Protein AF-A0A563EFN2-F1 (afdb_monomer_lite)

Radius of gyration: 15.63 Å; chains: 1; bounding box: 24×50×33 Å

InterPro domains:
  IPR036165 YefM-like superfamily [SSF143120] (1-43)

Secondary structure (DSSP, 8-state):
-EEEEHHHHHH-HHHHHHHHHTT--EEEEETTEEEEEE--------------

Organism: NCBI:txid2591470

Sequence (52 aa):
MRSMTESEASRDLHSLLDIVENGESVLVTRDGKPVATCIPVRPVKVPFPQGD

pLDDT: mean 89.86, std 11.15, range [59.66, 98.12]

Structure (mmCIF, N/CA/C/O backbone):
data_AF-A0A563EFN2-F1
#
_entry.id   AF-A0A563EFN2-F1
#
loop_
_atom_site.group_PDB
_atom_site.id
_atom_site.type_symbol
_atom_site.label_atom_id
_atom_site.label_alt_id
_atom_site.label_comp_id
_atom_site.label_asym_id
_atom_site.label_entity_id
_atom_site.label_seq_id
_atom_site.pdbx_PDB_ins_code
_atom_site.Cartn_x
_atom_site.Cartn_y
_atom_site.Cartn_z
_atom_site.occupancy
_atom_site.B_iso_or_equiv
_atom_site.auth_seq_id
_atom_site.auth_comp_id
_atom_site.auth_asym_id
_atom_site.auth_atom_id
_atom_site.pdbx_PDB_model_num
ATOM 1 N N . MET A 1 1 ? -8.203 -1.516 -2.315 1.00 81.19 1 MET A N 1
ATOM 2 C CA . MET A 1 1 ? -7.206 -0.464 -2.616 1.00 81.19 1 MET A CA 1
ATOM 3 C C . MET A 1 1 ? -7.506 0.675 -1.677 1.00 81.19 1 MET A C 1
ATOM 5 O O . MET A 1 1 ? -8.540 1.321 -1.818 1.00 81.19 1 MET A O 1
ATOM 9 N N . ARG A 1 2 ? -6.635 0.850 -0.691 1.00 91.00 2 ARG A N 1
ATOM 10 C CA . ARG A 1 2 ? -6.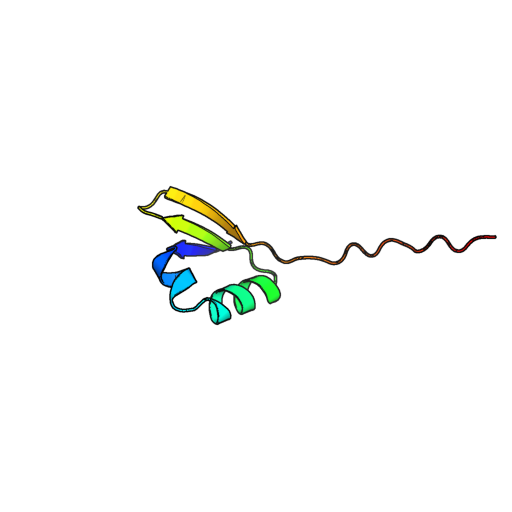782 1.810 0.401 1.00 91.00 2 ARG A CA 1
ATOM 11 C C . ARG A 1 2 ? -5.890 3.021 0.148 1.00 91.00 2 ARG A C 1
ATOM 13 O O . ARG A 1 2 ? -4.826 2.874 -0.440 1.00 91.00 2 ARG A O 1
ATOM 20 N N . SER A 1 3 ? -6.293 4.201 0.604 1.00 94.56 3 SER A N 1
ATOM 21 C CA . SER A 1 3 ? -5.429 5.386 0.624 1.00 94.56 3 SER A CA 1
ATOM 22 C C . SER A 1 3 ? -4.957 5.696 2.040 1.00 94.56 3 SER A C 1
ATOM 24 O O . SER A 1 3 ? -5.726 5.535 2.988 1.00 94.56 3 SER A O 1
ATOM 26 N N . MET A 1 4 ? -3.729 6.187 2.175 1.00 95.31 4 MET A N 1
ATOM 27 C CA . MET A 1 4 ? -3.225 6.781 3.414 1.00 95.31 4 MET A CA 1
ATOM 28 C C . MET A 1 4 ? -2.308 7.966 3.121 1.00 95.31 4 MET A C 1
ATOM 30 O O . MET A 1 4 ? -1.837 8.154 1.994 1.00 95.31 4 MET A O 1
ATOM 34 N N . THR A 1 5 ? -2.066 8.793 4.125 1.00 97.62 5 THR A N 1
ATOM 35 C CA . THR A 1 5 ? -1.117 9.898 4.027 1.00 97.62 5 THR A CA 1
ATOM 36 C C . THR A 1 5 ? 0.314 9.415 4.240 1.00 97.62 5 THR A C 1
ATOM 38 O O . THR A 1 5 ? 0.572 8.401 4.887 1.00 97.62 5 THR A O 1
ATOM 41 N N . GLU A 1 6 ? 1.280 10.161 3.723 1.00 96.69 6 GLU A N 1
ATOM 42 C CA . GLU A 1 6 ? 2.695 9.893 3.956 1.00 96.69 6 GLU A CA 1
ATOM 43 C C . GLU A 1 6 ? 3.077 10.042 5.437 1.00 96.69 6 GLU A C 1
ATOM 45 O O . GLU A 1 6 ? 3.927 9.306 5.936 1.00 96.69 6 GLU A O 1
ATOM 50 N N . SER A 1 7 ? 2.402 10.923 6.177 1.00 97.06 7 SER A N 1
ATOM 51 C CA . SER A 1 7 ? 2.584 11.045 7.627 1.00 97.06 7 SER A CA 1
ATOM 52 C C . SER A 1 7 ? 2.077 9.816 8.394 1.00 97.06 7 SER A C 1
ATOM 54 O O . SER A 1 7 ? 2.703 9.408 9.368 1.00 97.06 7 SER A O 1
ATOM 56 N N . GLU A 1 8 ? 0.977 9.193 7.961 1.00 95.62 8 GLU A N 1
ATOM 57 C CA . GLU A 1 8 ? 0.508 7.921 8.533 1.00 95.62 8 GLU A CA 1
ATOM 58 C C . GLU A 1 8 ? 1.461 6.774 8.188 1.00 95.62 8 GLU A C 1
ATOM 60 O O . GLU A 1 8 ? 1.888 6.045 9.081 1.00 95.62 8 GLU A O 1
ATOM 65 N N . ALA A 1 9 ? 1.858 6.669 6.917 1.00 95.44 9 ALA A N 1
ATOM 66 C CA . ALA A 1 9 ? 2.775 5.636 6.442 1.00 95.44 9 ALA A CA 1
ATOM 67 C C . ALA A 1 9 ? 4.149 5.697 7.130 1.00 95.44 9 ALA A C 1
ATOM 69 O O . ALA A 1 9 ? 4.745 4.665 7.416 1.00 95.44 9 ALA A O 1
ATOM 70 N N . SER A 1 10 ? 4.665 6.900 7.400 1.00 94.88 10 SER A N 1
ATOM 71 C CA . SER A 1 10 ? 5.950 7.079 8.091 1.00 94.88 10 SER A CA 1
ATOM 72 C C . SER A 1 10 ? 5.864 6.801 9.591 1.00 94.88 10 SER A C 1
ATOM 74 O O . SER A 1 10 ? 6.826 6.300 10.170 1.00 94.88 10 SER A O 1
ATOM 76 N N . ARG A 1 11 ? 4.726 7.105 10.227 1.00 97.25 11 ARG A N 1
ATOM 77 C CA . ARG A 1 11 ? 4.509 6.839 11.654 1.00 97.25 11 ARG A CA 1
ATOM 78 C C . ARG A 1 11 ? 4.335 5.349 11.947 1.00 97.25 11 ARG A C 1
ATOM 80 O O . ARG A 1 11 ? 4.790 4.903 12.995 1.00 97.25 11 ARG A O 1
ATOM 87 N N . ASP A 1 12 ? 3.686 4.610 11.051 1.00 94.69 12 ASP A N 1
ATOM 88 C CA . ASP A 1 12 ? 3.416 3.181 11.222 1.00 94.69 12 ASP A CA 1
ATOM 89 C C . ASP A 1 12 ? 3.693 2.400 9.930 1.00 94.69 12 ASP A C 1
ATOM 91 O O . ASP A 1 12 ? 2.803 1.869 9.260 1.00 94.69 12 ASP A O 1
ATOM 95 N N . LEU A 1 13 ? 4.978 2.355 9.570 1.00 95.56 13 LEU A N 1
ATOM 96 C CA . LEU A 1 13 ? 5.432 1.647 8.376 1.00 95.56 13 LEU A CA 1
ATOM 97 C C . LEU A 1 13 ? 5.139 0.143 8.456 1.00 95.56 13 LEU A C 1
ATOM 99 O O . LEU A 1 13 ? 4.862 -0.476 7.435 1.00 95.56 13 LEU A O 1
ATOM 103 N N . HIS A 1 14 ? 5.181 -0.438 9.657 1.00 96.38 14 HIS A N 1
ATOM 104 C CA . HIS A 1 14 ? 4.938 -1.865 9.861 1.00 96.38 14 HIS A CA 1
ATOM 105 C C . HIS A 1 14 ? 3.508 -2.239 9.465 1.00 96.38 14 HIS A C 1
ATOM 107 O O . HIS A 1 14 ? 3.315 -3.126 8.642 1.00 96.38 14 HIS A O 1
ATOM 113 N N . SER A 1 15 ? 2.519 -1.481 9.944 1.00 94.44 15 SER A N 1
ATOM 114 C CA . SER A 1 15 ? 1.112 -1.686 9.588 1.00 94.44 15 SER A CA 1
ATOM 115 C C . SER A 1 15 ? 0.848 -1.494 8.090 1.00 94.44 15 SER A C 1
ATOM 117 O O . SER A 1 15 ? 0.080 -2.247 7.488 1.00 94.44 15 SER A O 1
ATOM 119 N N . LEU A 1 16 ? 1.519 -0.531 7.439 1.00 95.19 16 LEU A N 1
ATOM 120 C CA . LEU A 1 16 ? 1.461 -0.404 5.977 1.00 95.19 16 LEU A CA 1
ATOM 121 C C . LEU A 1 16 ? 1.964 -1.680 5.285 1.00 95.19 16 LEU A C 1
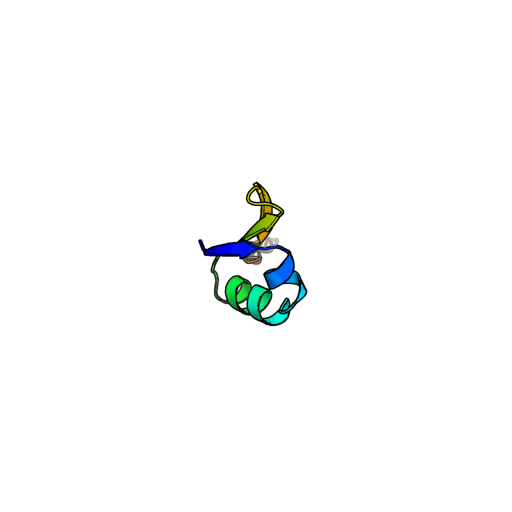ATOM 123 O O . LEU A 1 16 ? 1.316 -2.150 4.348 1.00 95.19 16 LEU A O 1
ATOM 127 N N . LEU A 1 17 ? 3.094 -2.233 5.726 1.00 95.75 17 LEU A N 1
ATOM 128 C CA . LEU A 1 17 ? 3.649 -3.452 5.142 1.00 95.75 17 LEU A CA 1
ATOM 129 C C . LEU A 1 17 ? 2.736 -4.656 5.380 1.00 95.75 17 LEU A C 1
ATOM 131 O O . LEU A 1 17 ? 2.447 -5.348 4.410 1.00 95.75 17 LEU A O 1
ATOM 135 N N . ASP A 1 18 ? 2.181 -4.827 6.583 1.00 95.94 18 ASP A N 1
ATOM 136 C CA . ASP A 1 18 ? 1.222 -5.900 6.881 1.00 95.94 18 ASP A CA 1
ATOM 137 C C . ASP A 1 18 ? 0.033 -5.881 5.906 1.00 95.94 18 ASP A C 1
ATOM 139 O O . ASP A 1 18 ? -0.368 -6.913 5.364 1.00 95.94 18 ASP A O 1
ATOM 143 N N . ILE A 1 19 ? -0.534 -4.700 5.631 1.00 94.62 19 ILE A 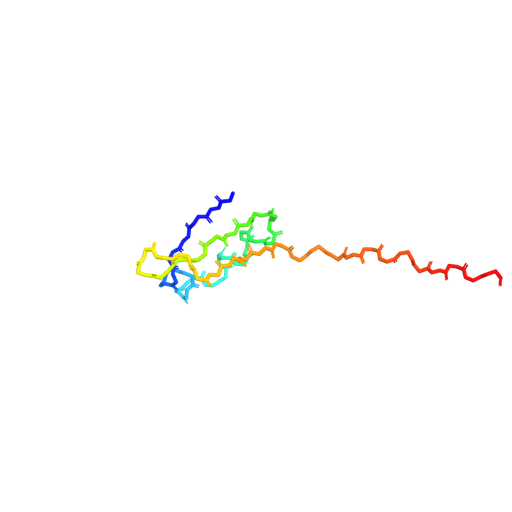N 1
ATOM 144 C CA . ILE A 1 19 ? -1.645 -4.541 4.674 1.00 94.62 19 ILE A CA 1
ATOM 145 C C . ILE A 1 19 ? -1.222 -5.005 3.273 1.00 94.62 19 ILE A C 1
ATOM 147 O O . ILE A 1 19 ? -1.961 -5.726 2.595 1.00 94.62 19 ILE A O 1
ATOM 151 N N . VAL A 1 20 ? -0.025 -4.602 2.844 1.00 95.56 20 VAL A N 1
ATOM 152 C CA . VAL A 1 20 ? 0.521 -4.939 1.525 1.00 95.56 20 VAL A CA 1
ATOM 153 C C . VAL A 1 20 ? 0.842 -6.429 1.417 1.00 95.56 20 VAL A C 1
ATOM 155 O O . VAL A 1 20 ? 0.534 -7.051 0.402 1.00 95.56 20 VAL A O 1
ATOM 158 N N . GLU A 1 21 ? 1.394 -7.039 2.458 1.00 94.50 21 GLU A N 1
ATOM 159 C CA . GLU A 1 21 ? 1.695 -8.472 2.512 1.00 94.50 21 GLU A CA 1
ATOM 160 C C . GLU A 1 21 ? 0.429 -9.332 2.482 1.00 94.50 21 GLU A C 1
ATOM 162 O O . GLU A 1 21 ? 0.403 -10.371 1.820 1.00 94.50 21 GLU A O 1
ATOM 167 N N . ASN A 1 22 ? -0.663 -8.855 3.085 1.00 93.81 22 ASN A N 1
ATOM 168 C CA . ASN A 1 22 ? -1.981 -9.491 3.004 1.00 93.81 22 ASN A CA 1
ATOM 169 C C . ASN A 1 22 ? -2.650 -9.363 1.622 1.00 93.81 22 ASN A C 1
ATOM 171 O O . ASN A 1 22 ? -3.757 -9.861 1.408 1.00 93.81 22 ASN A O 1
ATOM 175 N N . GLY A 1 23 ? -1.981 -8.737 0.652 1.00 93.25 23 GLY A N 1
ATOM 176 C CA . GLY A 1 23 ? -2.429 -8.683 -0.734 1.00 93.25 23 GLY A CA 1
ATOM 177 C C . GLY A 1 23 ? -3.182 -7.408 -1.106 1.00 93.25 23 GLY A C 1
ATOM 178 O O . GLY A 1 23 ? -3.633 -7.297 -2.250 1.00 93.25 23 GLY A O 1
ATOM 179 N N . GLU A 1 24 ? -3.310 -6.437 -0.198 1.00 94.56 24 GLU A N 1
ATOM 180 C CA . GLU A 1 24 ? -3.994 -5.178 -0.479 1.00 94.56 24 GLU A CA 1
ATOM 181 C C . GLU A 1 24 ? -3.030 -4.091 -0.980 1.00 94.56 24 GLU A C 1
ATOM 183 O O . GLU A 1 24 ? -1.974 -3.833 -0.420 1.00 94.56 24 GLU A O 1
ATOM 188 N N . SER A 1 25 ? -3.405 -3.403 -2.060 1.00 95.56 25 SER A N 1
ATOM 189 C CA . SER A 1 25 ? -2.642 -2.253 -2.557 1.00 95.56 25 SER A CA 1
ATOM 190 C C . SER A 1 25 ? -2.984 -0.971 -1.801 1.00 95.56 25 SER A C 1
ATOM 192 O O . SER A 1 25 ? -4.164 -0.677 -1.565 1.00 95.56 25 SER A O 1
ATOM 194 N N . VAL A 1 26 ? -1.958 -0.167 -1.517 1.00 97.12 26 VAL A N 1
ATOM 195 C CA . VAL A 1 26 ? -2.076 1.102 -0.793 1.00 97.12 26 VAL A CA 1
ATOM 196 C C . VAL A 1 26 ? -1.593 2.268 -1.655 1.00 97.12 26 VAL A C 1
ATOM 198 O O . VAL A 1 26 ? -0.479 2.247 -2.170 1.00 97.12 26 VAL A O 1
ATOM 201 N N . LEU A 1 27 ? -2.413 3.310 -1.782 1.00 97.69 27 LEU A N 1
ATOM 202 C CA . LEU A 1 27 ? -2.050 4.592 -2.382 1.00 97.69 27 LEU A CA 1
ATOM 203 C C . LEU A 1 27 ? -1.583 5.555 -1.285 1.00 97.69 27 LEU A C 1
ATOM 205 O O . LEU A 1 27 ? -2.365 5.941 -0.415 1.00 97.69 27 LEU A O 1
ATOM 209 N N . VAL A 1 28 ? -0.323 5.971 -1.340 1.00 97.31 28 VAL A N 1
ATOM 210 C CA . VAL A 1 28 ? 0.232 6.974 -0.429 1.00 97.31 28 VAL A CA 1
ATOM 211 C C . VAL A 1 28 ? 0.037 8.358 -1.031 1.00 97.31 28 VAL A C 1
ATOM 213 O O . VAL A 1 28 ? 0.369 8.602 -2.196 1.00 97.31 28 VAL A O 1
ATOM 216 N N . THR A 1 29 ? -0.485 9.275 -0.222 1.00 98.12 29 THR A N 1
ATOM 217 C CA . THR A 1 29 ? -0.732 10.670 -0.591 1.00 98.12 29 THR A CA 1
ATOM 218 C C . THR A 1 29 ? 0.079 11.637 0.268 1.00 98.12 29 THR A C 1
ATOM 220 O O . THR A 1 29 ? 0.324 11.384 1.444 1.00 98.12 29 THR A O 1
ATOM 223 N N . ARG A 1 30 ? 0.483 12.773 -0.296 1.00 97.44 30 ARG A N 1
ATOM 224 C CA . ARG A 1 30 ? 1.086 13.897 0.432 1.00 97.44 30 ARG A CA 1
ATOM 225 C C . ARG A 1 30 ? 0.391 15.178 -0.017 1.00 97.44 30 ARG A C 1
ATOM 227 O O . ARG A 1 30 ? 0.203 15.376 -1.216 1.00 97.44 30 ARG A O 1
ATOM 234 N N . ASP A 1 31 ? -0.071 15.985 0.935 1.00 95.25 31 ASP A N 1
ATOM 235 C CA . ASP A 1 31 ? -0.862 17.200 0.673 1.00 95.25 31 ASP A CA 1
ATOM 236 C C . ASP A 1 31 ? -2.077 16.951 -0.247 1.00 95.25 31 ASP A C 1
ATOM 238 O O . ASP A 1 31 ? -2.363 17.713 -1.172 1.00 95.25 31 ASP A O 1
ATOM 242 N N . GLY A 1 32 ? -2.762 15.819 -0.038 1.00 94.88 32 GLY A N 1
ATOM 243 C CA . GLY A 1 32 ? -3.925 15.403 -0.832 1.00 94.88 32 GLY A CA 1
ATOM 244 C C . GLY A 1 32 ? -3.604 14.905 -2.247 1.00 94.88 32 GLY A C 1
ATOM 245 O O . GLY A 1 32 ? -4.522 14.583 -2.998 1.00 94.88 32 GLY A O 1
ATOM 246 N N . LYS A 1 33 ? -2.324 14.817 -2.627 1.00 97.44 33 LYS A N 1
ATOM 247 C CA . LYS A 1 33 ? -1.886 14.347 -3.948 1.00 97.44 33 LYS A CA 1
ATOM 248 C C . LYS A 1 33 ? -1.296 12.941 -3.857 1.00 97.44 33 LYS A C 1
ATOM 250 O O . LYS A 1 33 ? -0.530 12.682 -2.931 1.00 97.44 33 LYS A O 1
ATOM 255 N N . PRO A 1 34 ? -1.593 12.034 -4.799 1.00 97.44 34 PRO A N 1
ATOM 256 C CA . PRO A 1 34 ? -0.949 10.726 -4.846 1.00 97.44 34 PRO A CA 1
ATOM 257 C C . PRO A 1 34 ? 0.546 10.871 -5.147 1.00 97.44 34 PRO A C 1
ATOM 259 O O . PRO A 1 34 ? 0.926 11.590 -6.069 1.00 97.44 34 PRO A O 1
ATOM 262 N N . VAL A 1 35 ? 1.385 10.179 -4.375 1.00 97.19 35 VAL A N 1
ATOM 263 C CA . VAL A 1 35 ? 2.852 10.226 -4.521 1.00 97.19 35 VAL A CA 1
ATOM 264 C C . VAL A 1 35 ? 3.490 8.852 -4.689 1.00 97.19 35 VAL A C 1
ATOM 266 O O . VAL A 1 35 ? 4.545 8.753 -5.307 1.00 97.19 35 VAL A O 1
ATOM 269 N N . ALA A 1 36 ? 2.866 7.788 -4.178 1.00 96.81 36 ALA A N 1
ATOM 270 C CA . ALA A 1 36 ? 3.363 6.426 -4.338 1.00 96.81 36 ALA A CA 1
ATOM 271 C C . ALA A 1 36 ? 2.224 5.407 -4.281 1.00 96.81 36 ALA A C 1
ATOM 273 O O . ALA A 1 36 ? 1.171 5.665 -3.703 1.00 96.81 36 ALA A O 1
ATOM 274 N 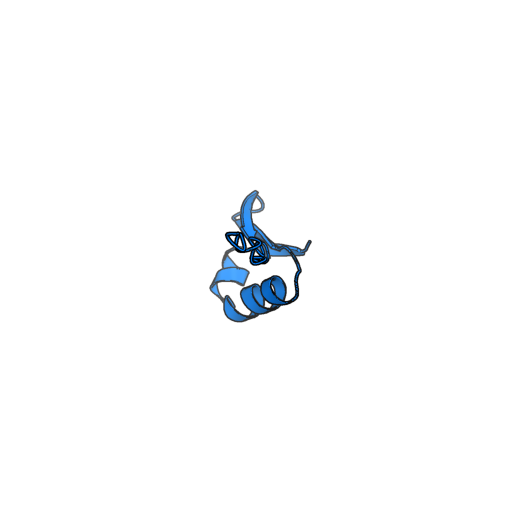N . THR A 1 37 ? 2.448 4.231 -4.866 1.00 96.94 37 THR A N 1
ATOM 275 C CA . THR A 1 37 ? 1.578 3.063 -4.690 1.00 96.94 37 THR A CA 1
ATOM 276 C C . THR A 1 37 ? 2.418 1.902 -4.183 1.00 96.94 37 THR A C 1
ATOM 278 O O . THR A 1 37 ? 3.416 1.543 -4.804 1.00 96.94 37 THR A O 1
ATOM 281 N N . CYS A 1 38 ? 2.006 1.310 -3.069 1.00 95.44 38 CYS A N 1
ATOM 282 C CA . CYS A 1 38 ? 2.583 0.091 -2.528 1.00 95.44 38 CYS A CA 1
ATOM 283 C C . CYS A 1 38 ? 1.729 -1.092 -2.985 1.00 95.44 38 CYS A C 1
ATOM 285 O O . CYS A 1 38 ? 0.512 -1.107 -2.782 1.00 95.44 38 CYS A O 1
ATOM 287 N N . ILE A 1 39 ? 2.369 -2.066 -3.626 1.00 95.69 39 ILE A N 1
ATOM 288 C CA . ILE A 1 39 ? 1.718 -3.276 -4.126 1.00 95.69 39 ILE A CA 1
ATOM 289 C C . ILE A 1 39 ? 2.437 -4.519 -3.593 1.00 95.69 39 ILE A C 1
ATOM 291 O O . ILE A 1 39 ? 3.657 -4.478 -3.419 1.00 95.69 39 ILE A O 1
ATOM 295 N N . PRO A 1 40 ? 1.709 -5.625 -3.365 1.00 94.62 40 PRO A N 1
ATOM 296 C CA . PRO A 1 40 ? 2.322 -6.875 -2.942 1.00 94.62 40 PRO A CA 1
ATOM 297 C C . PRO A 1 40 ? 3.305 -7.364 -4.006 1.00 94.62 40 PRO A C 1
ATOM 299 O O . PRO A 1 40 ? 2.953 -7.471 -5.187 1.00 94.62 40 PRO A O 1
ATOM 302 N N . VAL A 1 41 ? 4.520 -7.720 -3.592 1.00 92.00 41 VAL A N 1
ATOM 303 C CA . VAL A 1 41 ? 5.463 -8.403 -4.479 1.00 92.00 41 VAL A CA 1
ATOM 304 C C . VAL A 1 41 ? 5.017 -9.855 -4.599 1.00 92.00 41 VAL A C 1
ATOM 306 O O . VAL A 1 41 ? 5.118 -10.631 -3.653 1.00 92.00 41 VAL A O 1
ATOM 309 N N . ARG A 1 42 ? 4.514 -10.244 -5.772 1.00 84.12 42 ARG A N 1
ATOM 310 C CA . ARG A 1 42 ? 4.236 -11.651 -6.073 1.00 84.12 42 ARG A CA 1
ATOM 311 C C . ARG A 1 42 ? 5.481 -12.251 -6.713 1.00 84.12 42 ARG A C 1
ATOM 313 O O . ARG A 1 42 ? 5.877 -11.763 -7.774 1.00 84.12 42 ARG A O 1
ATOM 320 N N . PRO A 1 43 ? 6.103 -13.283 -6.120 1.00 74.25 43 PRO A N 1
ATOM 321 C CA . PRO A 1 43 ? 7.198 -13.962 -6.785 1.00 74.25 43 PRO A CA 1
ATOM 322 C C . PRO A 1 43 ? 6.663 -14.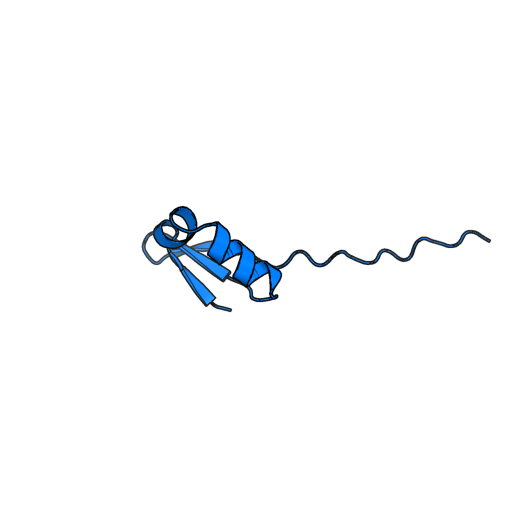527 -8.099 1.00 74.25 43 PRO A C 1
ATOM 324 O O . PRO A 1 43 ? 5.743 -15.349 -8.116 1.00 74.25 43 PRO A O 1
ATOM 327 N N . VAL A 1 44 ? 7.219 -14.059 -9.217 1.00 71.62 44 VAL A N 1
ATOM 328 C CA . VAL A 1 44 ? 7.007 -14.716 -10.501 1.00 71.62 44 VAL A CA 1
ATOM 329 C C . VAL A 1 44 ? 7.617 -16.096 -10.334 1.00 71.62 44 VAL A C 1
ATOM 331 O O . VAL A 1 44 ? 8.833 -16.231 -10.207 1.00 71.62 44 VAL A O 1
ATOM 334 N N . LYS A 1 45 ? 6.775 -17.129 -10.276 1.00 64.69 45 LYS A N 1
ATOM 335 C CA . LYS A 1 45 ? 7.237 -18.508 -10.384 1.00 64.69 45 LYS A CA 1
ATOM 336 C C . LYS A 1 45 ? 7.743 -18.668 -11.812 1.00 64.69 45 LYS A C 1
ATOM 338 O O . LYS A 1 45 ? 6.988 -19.073 -12.687 1.00 64.69 45 LYS A O 1
ATOM 343 N N . VAL A 1 46 ? 8.985 -18.264 -12.066 1.00 68.50 46 VAL A N 1
ATOM 344 C CA . VAL A 1 46 ? 9.679 -18.625 -13.297 1.00 68.50 46 VAL A CA 1
ATOM 345 C C . VAL A 1 46 ? 9.707 -20.152 -13.315 1.00 68.50 46 VAL A C 1
ATOM 347 O O . VAL A 1 46 ? 10.251 -20.752 -12.383 1.00 68.50 46 VAL A O 1
ATOM 350 N N . PRO A 1 47 ? 9.056 -20.817 -14.285 1.00 67.44 47 PRO A N 1
ATOM 351 C CA . PRO A 1 47 ? 9.272 -22.237 -14.472 1.00 67.44 47 PRO A CA 1
ATOM 352 C C . PRO A 1 47 ? 10.758 -22.372 -14.785 1.00 67.44 47 PRO A C 1
ATOM 354 O O . PRO A 1 47 ? 11.226 -21.852 -15.796 1.00 67.44 47 PRO A O 1
ATOM 357 N N . PHE A 1 48 ? 11.517 -22.986 -13.881 1.00 65.19 48 PHE A N 1
ATOM 358 C CA . PHE A 1 48 ? 12.865 -23.415 -14.216 1.00 65.19 48 PHE A CA 1
ATOM 359 C C . PHE A 1 48 ? 12.742 -24.284 -15.475 1.00 65.19 48 PHE A C 1
ATOM 361 O O . PHE A 1 48 ? 11.940 -25.224 -15.453 1.00 65.19 48 PHE A O 1
ATOM 368 N N . PRO A 1 49 ? 13.453 -23.984 -16.575 1.00 68.19 49 PRO A N 1
ATOM 369 C CA . PRO A 1 49 ? 13.497 -24.907 -17.692 1.00 68.19 49 PRO A CA 1
ATOM 370 C C . PRO A 1 49 ? 14.142 -26.197 -17.178 1.00 68.19 49 PRO A C 1
ATOM 372 O O . PRO A 1 49 ? 15.315 -26.203 -16.806 1.00 68.19 49 PRO A O 1
ATOM 375 N N . GLN A 1 50 ? 13.360 -27.275 -17.092 1.00 67.44 50 GLN A N 1
ATOM 376 C CA . GLN A 1 50 ? 13.926 -28.618 -17.051 1.00 67.44 50 GLN A CA 1
ATOM 377 C C . GLN A 1 50 ? 14.581 -28.814 -18.417 1.00 67.44 50 GLN A C 1
ATOM 379 O O . GLN A 1 50 ? 13.886 -28.931 -19.422 1.00 67.44 50 GLN A O 1
ATOM 384 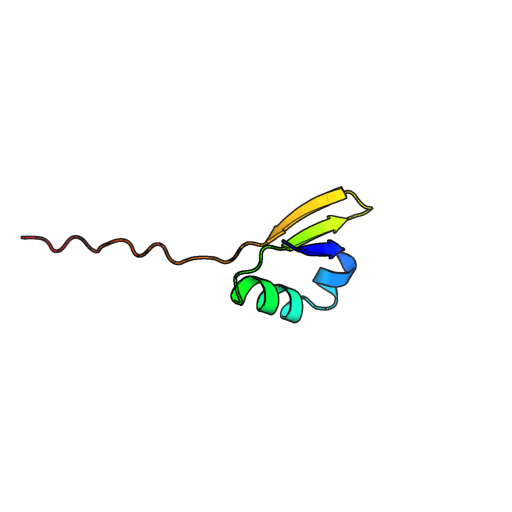N N . GLY A 1 51 ? 15.908 -28.696 -18.455 1.00 73.81 51 GLY A N 1
ATOM 385 C CA . GLY A 1 51 ? 16.681 -29.101 -19.620 1.00 73.81 51 GLY A CA 1
ATOM 386 C C . GLY A 1 51 ? 16.498 -30.599 -19.854 1.00 73.81 51 GLY A C 1
ATOM 387 O O . GLY A 1 51 ? 16.465 -31.358 -18.883 1.00 73.81 51 GLY A O 1
ATOM 388 N N . ASP A 1 52 ? 16.325 -30.943 -21.129 1.00 59.66 52 ASP A N 1
ATOM 389 C CA . ASP A 1 52 ? 16.287 -32.296 -21.701 1.00 59.66 52 ASP A CA 1
ATOM 390 C C . ASP A 1 52 ? 17.615 -33.045 -21.483 1.00 59.66 52 ASP A C 1
ATOM 392 O O . ASP A 1 52 ? 18.682 -32.387 -21.597 1.00 59.66 52 ASP A O 1
#

Foldseek 3Di:
DEEDEPVVCVVCVPVVVVCQCVQDKYFYDYPNHTDDIRHHDDPPPPPDPPDD